Protein AF-A0A562C8E5-F1 (afdb_monomer)

Secondary structure (DSSP, 8-state):
----HHHHHHHHHHHHSGGGEEEEETTEEE------TTS------EEEHHHHHHHHTTTSEEES-SSS--EEEE-HHHHHHHHHHHHHHHHTT-

Solvent-accessible surface area (backbone atoms only — not comparable to full-atom values): 5384 Å² total; per-residue (Å²): 132,92,75,48,75,70,53,50,52,40,38,39,43,23,57,75,24,77,87,25,31,18,48,47,58,90,77,23,30,32,47,77,74,78,88,47,97,83,61,68,89,71,82,69,57,65,38,41,61,71,54,53,54,54,38,33,76,66,57,26,31,45,62,79,36,95,87,70,54,53,38,41,28,52,32,74,61,23,46,51,52,23,51,51,53,53,51,51,61,54,59,80,72,110

Foldseek 3Di:
DDQDPLNLVVLLLLLPAVQSKFFDDPQWTWRDPPPDVPDPDDPTSTHGPVNLVVCVVVQQWDFPDPPDGGMIHGDPVSNVSNVVSVVVVVVVVD

Sequence (94 aa):
MDVTPLERSALIAAYQAPGHSLPRIGNAFVAAPKRNPHSGPTIVHSVTKRMALRLQRADLVQLDDPHCPSRMTLTEEGCAVARELLAAANEDRR

Nearest PDB structures (foldseek):
  1tbx-assembly1_B  TM=7.171E-01  e=1.825E-01  Sulfolobus spindle-shaped virus 1
  4jba-assembly1_B  TM=8.474E-01  e=6.485E-01  Escherichia coli K-12
  6zj3-assembly1_SN  TM=5.002E-01  e=2.207E-01  Euglena gracilis
  3m8f-assembly1_A  TM=7.012E-01  e=1.011E+00  Bacillus thuringiensis serovar israelensis
  2qww-assembly1_B  TM=6.985E-01  e=1.077E+00  Listeria monocytogenes serotype 4b str. F2365

Radius of gyration: 13.09 Å; Cα contacts (8 Å, |Δi|>4): 126; chains: 1; bounding box: 22×34×29 Å

pLDDT: mean 80.22, std 14.37, range [43.38, 95.44]

Mean predicted aligned error: 6.68 Å

Structure (mmCIF, N/CA/C/O backbone):
data_AF-A0A562C8E5-F1
#
_entry.id   AF-A0A562C8E5-F1
#
loop_
_atom_site.group_PDB
_atom_site.id
_atom_site.type_symbol
_atom_site.label_atom_id
_atom_site.label_alt_id
_atom_site.label_comp_id
_atom_site.label_asym_id
_atom_site.label_entity_id
_atom_site.label_seq_id
_atom_site.pdbx_PDB_ins_code
_atom_site.Cartn_x
_atom_site.Cartn_y
_atom_site.Cartn_z
_atom_site.occupancy
_atom_site.B_iso_or_equiv
_atom_site.auth_seq_id
_atom_site.auth_comp_id
_atom_site.auth_asym_id
_atom_site.auth_atom_id
_atom_site.pdbx_PDB_model_num
ATOM 1 N N . MET A 1 1 ? 4.573 -4.471 15.654 1.00 55.91 1 MET A N 1
ATOM 2 C CA . MET A 1 1 ? 5.494 -4.142 14.546 1.00 55.91 1 MET A CA 1
ATOM 3 C C . MET A 1 1 ? 5.663 -2.633 14.513 1.00 55.91 1 MET A C 1
ATOM 5 O O . MET A 1 1 ? 4.654 -1.943 14.455 1.00 55.91 1 MET A O 1
ATOM 9 N N . ASP A 1 2 ? 6.891 -2.117 14.544 1.00 73.44 2 ASP A N 1
ATOM 10 C CA . ASP A 1 2 ? 7.118 -0.669 14.452 1.00 73.44 2 ASP A CA 1
ATOM 11 C C . ASP A 1 2 ? 7.100 -0.223 12.986 1.00 73.44 2 ASP A C 1
ATOM 13 O O . ASP A 1 2 ? 8.102 -0.283 12.266 1.00 73.44 2 ASP A O 1
ATOM 17 N N . VAL A 1 3 ? 5.916 0.186 12.525 1.00 74.50 3 VAL A N 1
ATOM 18 C CA . VAL A 1 3 ? 5.721 0.748 11.185 1.00 74.50 3 VAL A CA 1
ATOM 19 C C . VAL A 1 3 ? 6.305 2.158 11.160 1.00 74.50 3 VAL A C 1
ATOM 21 O O . VAL A 1 3 ? 5.876 3.035 11.920 1.00 74.50 3 VAL A O 1
ATOM 24 N N . THR A 1 4 ? 7.282 2.384 10.282 1.00 84.06 4 THR A N 1
ATOM 25 C CA . THR A 1 4 ? 7.962 3.684 10.161 1.00 84.06 4 THR A CA 1
ATOM 26 C C . THR A 1 4 ? 7.017 4.749 9.596 1.00 84.06 4 THR A C 1
ATOM 28 O O . THR A 1 4 ? 6.077 4.405 8.877 1.00 84.06 4 THR A O 1
ATOM 31 N N . PRO A 1 5 ? 7.256 6.053 9.830 1.00 83.88 5 PRO A N 1
ATOM 32 C CA . PRO A 1 5 ? 6.399 7.112 9.287 1.00 83.88 5 PRO A CA 1
ATOM 33 C C . PRO A 1 5 ? 6.196 7.025 7.765 1.00 83.88 5 PRO A C 1
ATOM 35 O O . PRO A 1 5 ? 5.095 7.248 7.262 1.00 83.88 5 PRO A O 1
ATOM 38 N N . LEU A 1 6 ? 7.242 6.637 7.029 1.00 81.88 6 LEU A N 1
ATOM 39 C CA . LEU A 1 6 ? 7.194 6.515 5.574 1.00 81.88 6 LEU A CA 1
ATOM 40 C C . LEU A 1 6 ? 6.325 5.329 5.127 1.00 81.88 6 LEU A C 1
ATOM 42 O O . LEU A 1 6 ? 5.534 5.461 4.196 1.00 81.88 6 LEU A O 1
ATOM 46 N N . GLU A 1 7 ? 6.371 4.207 5.839 1.00 84.56 7 GLU A N 1
ATOM 47 C CA . GLU A 1 7 ? 5.467 3.079 5.587 1.00 84.56 7 GLU A CA 1
ATOM 48 C C . GLU A 1 7 ? 4.028 3.366 5.971 1.00 84.56 7 GLU A C 1
ATOM 50 O O . GLU A 1 7 ? 3.130 2.963 5.241 1.00 84.56 7 GLU A O 1
ATOM 55 N N . ARG A 1 8 ? 3.795 4.094 7.069 1.00 86.69 8 ARG A N 1
ATOM 56 C CA . ARG A 1 8 ? 2.442 4.538 7.425 1.00 86.69 8 ARG A CA 1
ATOM 57 C C . ARG A 1 8 ? 1.846 5.346 6.275 1.00 86.69 8 ARG A C 1
ATOM 59 O O . ARG A 1 8 ? 0.736 5.058 5.837 1.00 86.69 8 ARG A O 1
ATOM 66 N N . SER A 1 9 ? 2.617 6.286 5.718 1.00 82.56 9 SER A N 1
ATOM 67 C CA . SER A 1 9 ? 2.179 7.059 4.549 1.00 82.56 9 SER A CA 1
ATOM 68 C C . SER A 1 9 ? 1.932 6.184 3.316 1.00 82.56 9 SER A C 1
ATOM 70 O O . SER A 1 9 ? 0.966 6.405 2.593 1.00 82.56 9 SER A O 1
ATOM 72 N N . ALA A 1 10 ? 2.751 5.150 3.105 1.00 83.88 10 ALA A N 1
ATOM 73 C CA . ALA A 1 10 ? 2.605 4.220 1.992 1.00 83.88 10 ALA A CA 1
ATOM 74 C C . ALA A 1 10 ? 1.346 3.350 2.106 1.00 83.88 10 ALA A C 1
ATOM 76 O O . ALA A 1 10 ? 0.636 3.180 1.118 1.00 83.88 10 ALA A O 1
ATOM 77 N N . LEU A 1 11 ? 1.058 2.828 3.301 1.00 88.06 11 LEU A N 1
ATOM 78 C CA . LEU A 1 11 ? -0.143 2.042 3.584 1.00 88.06 11 LEU A CA 1
ATOM 79 C C . LEU A 1 11 ? -1.402 2.890 3.401 1.00 88.06 11 LEU A C 1
ATOM 81 O O . LEU A 1 11 ? -2.336 2.461 2.732 1.00 88.06 11 LEU A O 1
ATOM 85 N N . ILE A 1 12 ? -1.400 4.126 3.909 1.00 87.75 12 ILE A N 1
ATOM 86 C CA . ILE A 1 12 ? -2.508 5.069 3.712 1.00 87.75 12 ILE A CA 1
ATOM 87 C C . ILE A 1 12 ? -2.691 5.390 2.222 1.00 87.75 12 ILE A C 1
ATOM 89 O O . ILE A 1 12 ? -3.814 5.360 1.720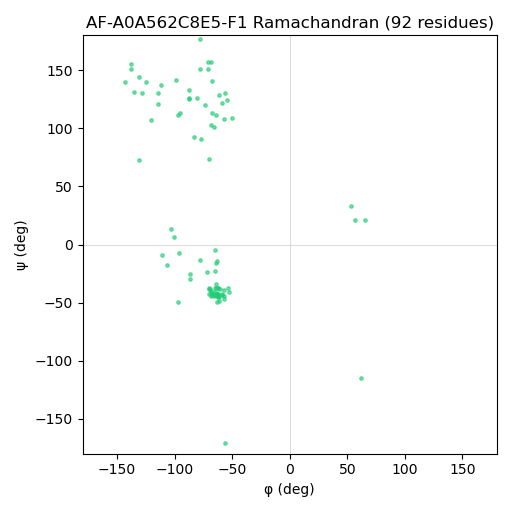 1.00 87.75 12 ILE A O 1
ATOM 93 N N . ALA A 1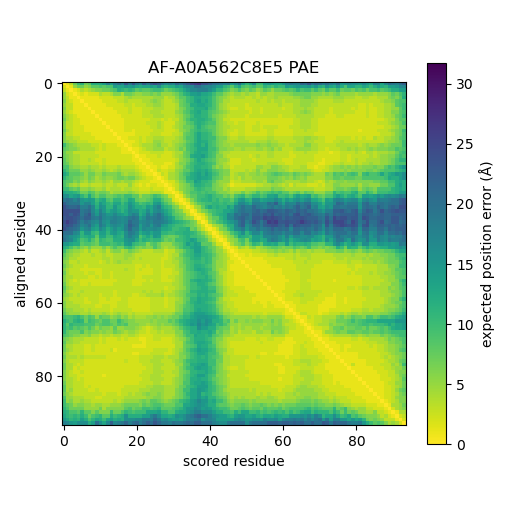 13 ? -1.603 5.655 1.494 1.00 84.75 13 ALA A N 1
ATOM 94 C CA . ALA A 1 13 ? -1.662 5.946 0.064 1.00 84.75 13 ALA A CA 1
ATOM 95 C C . ALA A 1 13 ? -2.196 4.753 -0.745 1.00 84.75 13 ALA A C 1
ATOM 97 O O . ALA A 1 13 ? -3.031 4.939 -1.629 1.00 84.75 13 ALA A O 1
ATOM 98 N N . ALA A 1 14 ? -1.758 3.531 -0.425 1.00 87.81 14 ALA A N 1
ATOM 99 C CA . ALA A 1 14 ? -2.280 2.310 -1.030 1.00 87.81 14 ALA A CA 1
ATOM 100 C C . ALA A 1 14 ? -3.765 2.115 -0.702 1.00 87.81 14 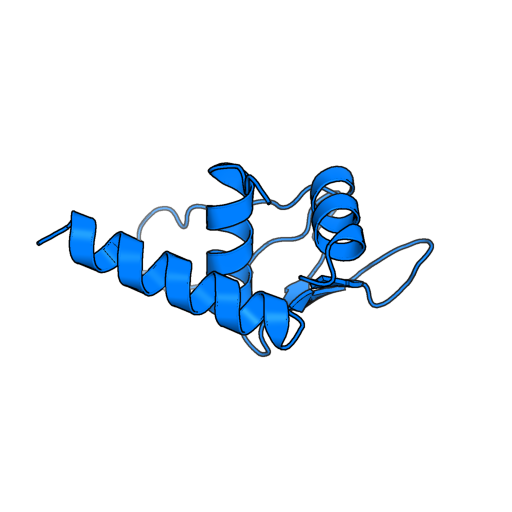ALA A C 1
ATOM 102 O O . ALA A 1 14 ? -4.545 1.817 -1.597 1.00 87.81 14 ALA A O 1
ATOM 103 N N . TYR A 1 15 ? -4.181 2.371 0.541 1.00 89.62 15 TYR A N 1
ATOM 104 C CA . TYR A 1 15 ? -5.573 2.245 0.973 1.00 89.62 15 TYR A CA 1
ATOM 105 C C . TYR A 1 15 ? -6.500 3.230 0.257 1.00 89.62 15 TYR A C 1
ATOM 107 O O . TYR A 1 15 ? -7.616 2.874 -0.112 1.00 89.62 15 TYR A O 1
ATOM 115 N N . GLN A 1 16 ? -6.031 4.449 -0.005 1.00 86.00 16 GLN A N 1
ATOM 116 C CA . GLN A 1 16 ? -6.785 5.465 -0.744 1.00 86.00 16 GLN A CA 1
ATOM 117 C C . GLN A 1 16 ? -6.787 5.246 -2.268 1.00 86.00 16 GLN A C 1
ATOM 119 O O . GLN A 1 16 ? -7.572 5.885 -2.979 1.00 86.00 16 GLN A O 1
ATOM 124 N N . ALA A 1 17 ? -5.921 4.374 -2.789 1.00 84.56 17 ALA A N 1
ATOM 125 C CA . ALA A 1 17 ? -5.845 4.074 -4.211 1.00 84.56 17 ALA A CA 1
ATOM 126 C C . ALA A 1 17 ? -6.976 3.124 -4.660 1.00 84.56 17 ALA A C 1
ATOM 128 O O . ALA A 1 17 ? -7.445 2.290 -3.880 1.00 84.56 17 ALA A O 1
ATOM 129 N N . PRO A 1 18 ? -7.418 3.203 -5.931 1.00 82.06 18 PRO A N 1
ATOM 130 C CA . PRO A 1 18 ? -8.403 2.271 -6.472 1.00 82.06 18 PRO A CA 1
ATOM 131 C C . PRO A 1 18 ? -7.953 0.811 -6.332 1.00 82.06 18 PRO A C 1
ATOM 133 O O . PRO A 1 18 ? -6.831 0.451 -6.697 1.00 82.06 18 PRO A O 1
ATOM 136 N N . GLY A 1 19 ? -8.838 -0.032 -5.796 1.00 86.44 19 GLY A N 1
ATOM 137 C CA . GLY A 1 19 ? -8.546 -1.448 -5.555 1.00 86.44 19 GLY A CA 1
ATOM 138 C C . GLY A 1 19 ? -7.453 -1.689 -4.511 1.00 86.44 19 GLY A C 1
ATOM 139 O O . GLY A 1 19 ? -6.824 -2.740 -4.544 1.00 86.44 19 GLY A O 1
ATOM 140 N N . HIS A 1 20 ? -7.185 -0.708 -3.642 1.00 90.62 20 HIS A N 1
ATOM 141 C CA . HIS A 1 20 ? -6.163 -0.774 -2.597 1.00 90.62 20 HIS A CA 1
ATOM 142 C C . HIS A 1 20 ? -4.768 -1.149 -3.123 1.00 90.62 20 HIS A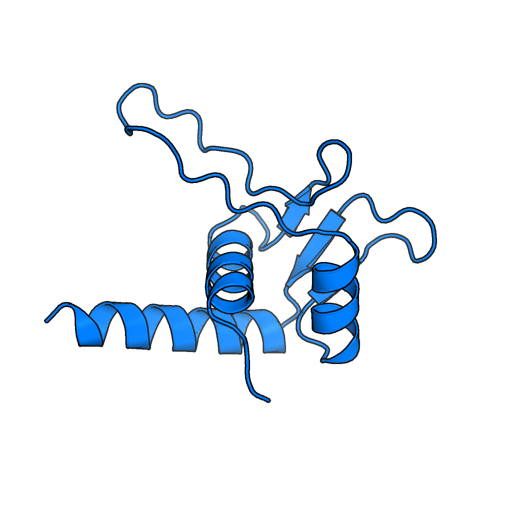 C 1
ATOM 144 O O . HIS A 1 20 ? -3.996 -1.851 -2.467 1.00 90.62 20 HIS A O 1
ATOM 150 N N . SER A 1 21 ? -4.462 -0.709 -4.349 1.00 88.75 21 SER A N 1
ATOM 151 C CA . SER A 1 21 ? -3.285 -1.144 -5.096 1.00 88.75 21 SER A CA 1
ATOM 152 C C . SER A 1 21 ? -2.485 0.022 -5.668 1.00 88.75 21 SER A C 1
ATOM 154 O O . SER A 1 21 ? -3.036 1.035 -6.101 1.00 88.75 21 SER A O 1
ATOM 156 N N . LEU A 1 22 ? -1.163 -0.137 -5.684 1.00 89.00 22 LEU A N 1
ATOM 157 C CA . LEU A 1 22 ? -0.205 0.800 -6.249 1.00 89.00 22 LEU A CA 1
ATOM 158 C C . LEU A 1 22 ? 0.495 0.165 -7.459 1.00 89.00 22 LEU A C 1
ATOM 160 O O . LEU A 1 22 ? 1.162 -0.866 -7.307 1.00 89.00 22 LEU A O 1
ATOM 164 N N . PRO A 1 23 ? 0.392 0.762 -8.660 1.00 88.88 23 PRO A N 1
ATOM 165 C CA . PRO A 1 23 ? 1.192 0.343 -9.799 1.00 88.88 23 PRO A CA 1
ATOM 166 C C . PRO A 1 23 ? 2.659 0.734 -9.607 1.00 88.88 23 PRO A C 1
ATOM 168 O O . PRO A 1 23 ? 2.989 1.745 -8.978 1.00 88.88 23 PRO A O 1
ATOM 171 N N . ARG A 1 24 ? 3.554 -0.050 -10.201 1.00 86.31 24 ARG A N 1
ATOM 172 C CA . ARG A 1 24 ? 4.969 0.282 -10.298 1.00 86.31 24 ARG A CA 1
ATOM 173 C C . ARG A 1 24 ? 5.204 1.260 -11.443 1.00 86.31 24 ARG A C 1
ATOM 175 O O . ARG A 1 24 ? 4.866 0.985 -12.590 1.00 86.31 24 ARG A O 1
ATOM 182 N N . ILE A 1 25 ? 5.842 2.380 -11.129 1.00 84.06 25 ILE A N 1
ATOM 183 C CA . ILE A 1 25 ? 6.297 3.379 -12.093 1.00 84.06 25 ILE A CA 1
ATOM 184 C C . ILE A 1 25 ? 7.816 3.492 -11.932 1.00 84.06 25 ILE A C 1
ATOM 186 O O . ILE A 1 25 ? 8.326 3.984 -10.924 1.00 84.06 25 ILE A O 1
ATOM 190 N N . GLY A 1 26 ? 8.556 2.958 -12.906 1.00 82.12 26 GLY A N 1
ATOM 191 C CA . GLY A 1 26 ? 10.012 2.827 -12.823 1.00 82.12 26 GLY A CA 1
ATOM 192 C C . GLY A 1 26 ? 10.451 1.923 -11.662 1.00 82.12 26 GLY A C 1
ATOM 193 O O . GLY A 1 26 ? 10.173 0.722 -11.642 1.00 82.12 26 GLY A O 1
ATOM 194 N N . ASN A 1 27 ? 11.150 2.500 -10.680 1.00 80.50 27 ASN A N 1
ATOM 195 C CA . ASN A 1 27 ? 11.745 1.766 -9.553 1.00 80.50 27 ASN A CA 1
ATOM 196 C C . ASN A 1 27 ? 10.938 1.833 -8.244 1.00 80.50 27 ASN A C 1
ATOM 198 O O . ASN A 1 27 ? 11.409 1.337 -7.216 1.00 80.50 27 ASN A O 1
ATOM 202 N N . ALA A 1 28 ? 9.736 2.413 -8.266 1.00 83.19 28 ALA A N 1
ATOM 203 C CA . ALA A 1 28 ? 8.881 2.539 -7.090 1.00 83.19 28 ALA A CA 1
ATOM 204 C C . ALA A 1 28 ? 7.408 2.249 -7.407 1.00 83.19 28 ALA A C 1
ATOM 206 O O . ALA A 1 28 ? 6.968 2.419 -8.542 1.00 83.19 28 ALA A O 1
ATOM 207 N N . PHE A 1 29 ? 6.642 1.836 -6.398 1.00 84.94 29 PHE A N 1
ATOM 208 C CA . PHE A 1 29 ? 5.183 1.796 -6.464 1.00 84.94 29 PHE A CA 1
ATOM 209 C C . PHE A 1 29 ? 4.630 3.143 -6.047 1.00 84.94 29 PHE A C 1
ATOM 211 O O . PHE A 1 29 ? 5.076 3.733 -5.064 1.00 84.94 29 PHE A O 1
ATOM 218 N N . VAL A 1 30 ? 3.691 3.652 -6.826 1.00 83.38 30 VAL A N 1
ATOM 219 C CA . VAL A 1 30 ? 3.257 5.034 -6.714 1.00 83.38 30 VAL A CA 1
ATOM 220 C C . VAL A 1 30 ? 1.742 5.082 -6.764 1.00 83.38 30 VAL A C 1
ATOM 222 O O . VAL A 1 30 ? 1.132 4.520 -7.671 1.00 83.38 30 VAL A O 1
ATOM 225 N N . ALA A 1 31 ? 1.132 5.794 -5.814 1.00 73.50 31 ALA A N 1
ATOM 226 C CA . ALA A 1 31 ? -0.266 6.181 -5.941 1.00 73.50 31 ALA A CA 1
ATOM 227 C C . ALA A 1 31 ? -0.379 7.112 -7.144 1.00 73.50 31 ALA A C 1
ATOM 229 O O . ALA A 1 31 ? 0.174 8.214 -7.135 1.00 73.50 31 ALA A O 1
ATOM 230 N N . ALA A 1 32 ? -1.037 6.640 -8.205 1.00 63.41 32 ALA A N 1
ATOM 231 C CA . ALA A 1 32 ? -1.278 7.467 -9.374 1.00 63.41 32 ALA A CA 1
ATOM 232 C C . ALA A 1 32 ? -1.980 8.749 -8.899 1.00 63.41 32 ALA A C 1
ATOM 234 O O . ALA A 1 32 ? -3.011 8.649 -8.223 1.00 63.41 32 ALA A O 1
ATOM 235 N N . PRO A 1 33 ? -1.437 9.945 -9.192 1.00 56.44 33 PRO A N 1
ATOM 2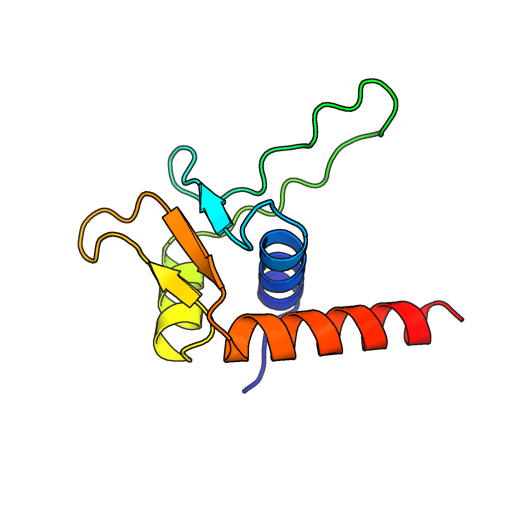36 C CA . PRO A 1 33 ? -2.091 11.171 -8.785 1.00 56.44 33 PRO A CA 1
ATOM 237 C C . PRO A 1 33 ? -3.480 11.177 -9.421 1.00 56.44 33 PRO A C 1
ATOM 239 O O . PRO A 1 33 ? -3.605 11.091 -10.646 1.00 56.44 33 PRO A O 1
ATOM 242 N N . LYS A 1 34 ? -4.540 11.263 -8.602 1.00 53.38 34 LYS A N 1
ATOM 243 C CA . LYS A 1 34 ? -5.853 11.655 -9.118 1.00 53.38 34 LYS A CA 1
ATOM 244 C C . LYS A 1 34 ? -5.625 13.012 -9.758 1.00 53.38 34 LYS A C 1
ATOM 246 O O . LYS A 1 34 ? -5.340 13.983 -9.065 1.00 53.38 34 LYS A O 1
ATOM 251 N N . ARG A 1 35 ? -5.653 13.045 -11.087 1.00 47.25 35 ARG A N 1
ATOM 252 C CA . ARG A 1 35 ? -5.364 14.220 -11.902 1.00 47.25 35 ARG A CA 1
ATOM 253 C C . ARG A 1 35 ? -6.515 15.211 -11.722 1.00 47.25 35 ARG A C 1
ATOM 255 O O . ARG A 1 35 ? -7.373 15.324 -12.585 1.00 47.25 35 ARG A O 1
ATOM 262 N N . ASN A 1 36 ? -6.585 15.862 -10.565 1.00 48.81 36 ASN A N 1
ATOM 263 C CA . ASN A 1 36 ? -7.521 16.941 -10.321 1.00 48.81 36 ASN A CA 1
ATOM 264 C C . ASN A 1 36 ? -6.760 18.243 -10.598 1.00 48.81 36 ASN A C 1
ATOM 266 O O . ASN A 1 36 ? -5.813 18.550 -9.874 1.00 48.81 36 ASN A O 1
ATOM 270 N N . PRO A 1 37 ? -7.122 19.014 -11.636 1.00 51.25 37 PRO A N 1
ATOM 271 C CA . PRO A 1 37 ? -6.396 20.230 -12.008 1.00 51.25 37 PRO A CA 1
ATOM 272 C C . PRO A 1 37 ? -6.451 21.344 -10.941 1.00 51.25 37 PRO A C 1
ATOM 274 O O . PRO A 1 37 ? -5.805 22.369 -11.114 1.00 51.25 37 PRO A O 1
ATOM 277 N N . HIS A 1 38 ? -7.205 21.150 -9.850 1.00 52.50 38 HIS A N 1
ATOM 278 C CA . HIS A 1 38 ? -7.372 22.092 -8.735 1.00 52.50 38 HIS A CA 1
ATOM 279 C C . HIS A 1 38 ? -6.729 21.650 -7.409 1.00 52.50 38 HIS A C 1
ATOM 281 O O . HIS A 1 38 ? -6.691 22.433 -6.463 1.00 52.50 38 HIS A O 1
ATOM 287 N N . SER A 1 39 ? -6.241 20.414 -7.295 1.00 47.03 39 SER A N 1
ATOM 288 C CA . SER A 1 39 ? -5.504 19.987 -6.101 1.00 47.03 39 SER A CA 1
ATOM 289 C C . SER A 1 39 ? -4.034 20.344 -6.287 1.00 47.03 39 SER A C 1
ATOM 291 O O . SER A 1 39 ? -3.455 19.977 -7.307 1.00 47.03 39 SER A O 1
ATOM 293 N N . GLY A 1 40 ? -3.449 21.068 -5.327 1.00 45.09 40 GLY A N 1
ATOM 294 C CA . GLY A 1 40 ? -2.027 21.430 -5.298 1.00 45.09 40 GLY A CA 1
ATOM 295 C C . GLY A 1 40 ? -1.073 20.221 -5.368 1.00 45.09 40 GLY A C 1
ATOM 296 O O . GLY A 1 40 ? -1.516 19.100 -5.628 1.00 45.09 40 GLY A O 1
ATOM 297 N N . PRO A 1 41 ? 0.245 20.410 -5.156 1.00 43.38 41 PRO A N 1
ATOM 298 C CA . PRO A 1 41 ? 1.247 19.364 -5.369 1.00 43.38 41 PRO A CA 1
ATOM 299 C C . PRO A 1 41 ? 0.840 18.066 -4.664 1.00 43.38 41 PRO A C 1
ATOM 301 O O . PRO A 1 41 ? 0.818 17.980 -3.438 1.00 43.38 41 PRO A O 1
ATOM 304 N N . THR A 1 42 ? 0.463 17.060 -5.458 1.00 49.00 42 THR A N 1
ATOM 305 C CA . THR A 1 42 ? 0.122 15.739 -4.938 1.00 49.00 42 THR A CA 1
ATOM 306 C C . THR A 1 42 ? 1.413 15.152 -4.401 1.00 49.00 42 THR A C 1
ATOM 308 O O . THR A 1 42 ? 2.343 14.919 -5.173 1.00 49.00 42 THR A O 1
ATOM 311 N N . ILE A 1 43 ? 1.504 14.960 -3.085 1.00 52.88 43 ILE A N 1
ATOM 312 C CA . ILE A 1 43 ? 2.652 14.289 -2.481 1.00 52.88 43 ILE A CA 1
ATOM 313 C C . ILE A 1 43 ? 2.623 12.847 -2.981 1.00 52.88 43 ILE A C 1
ATOM 315 O O . ILE A 1 43 ? 1.821 12.019 -2.551 1.00 52.88 43 ILE A O 1
ATOM 319 N N . VAL A 1 44 ? 3.472 12.572 -3.965 1.00 54.56 44 VAL A N 1
ATOM 320 C CA . VAL A 1 44 ? 3.626 11.250 -4.551 1.00 54.56 44 VAL A CA 1
ATOM 321 C C . VAL A 1 44 ? 4.454 10.421 -3.575 1.00 54.56 44 VAL A C 1
ATOM 323 O O . VAL A 1 44 ? 5.684 10.433 -3.609 1.00 54.56 44 VAL A O 1
ATOM 326 N N . HIS A 1 45 ? 3.781 9.724 -2.663 1.00 66.75 45 HIS A N 1
ATOM 327 C CA . HIS A 1 45 ? 4.443 8.779 -1.771 1.00 66.75 45 HIS A CA 1
ATOM 328 C C . HIS A 1 45 ? 4.939 7.593 -2.604 1.00 66.75 45 HIS A C 1
ATOM 330 O O . HIS A 1 45 ? 4.159 6.752 -3.053 1.00 66.75 45 HIS A O 1
ATOM 336 N N . SER A 1 46 ? 6.246 7.575 -2.870 1.00 71.19 46 SER A N 1
ATOM 337 C CA . SER A 1 46 ? 6.894 6.501 -3.616 1.00 71.19 46 SER A CA 1
ATOM 338 C C . SER A 1 46 ? 7.310 5.379 -2.668 1.00 71.19 46 SER A C 1
ATOM 340 O O . SER A 1 46 ? 8.012 5.582 -1.677 1.00 71.19 46 SER A O 1
ATOM 342 N N . VAL A 1 47 ? 6.861 4.167 -2.972 1.00 83.44 47 VAL A N 1
ATOM 343 C CA . VAL A 1 47 ? 7.193 2.955 -2.231 1.00 83.44 47 VAL A CA 1
ATOM 344 C C . VAL A 1 47 ? 8.328 2.246 -2.949 1.00 83.44 47 VAL A C 1
ATOM 346 O O . VAL A 1 47 ? 8.156 1.720 -4.045 1.00 83.44 47 VAL A O 1
ATOM 349 N N . THR A 1 48 ? 9.513 2.215 -2.347 1.00 86.06 48 THR A N 1
ATOM 350 C CA . THR A 1 48 ? 10.651 1.493 -2.937 1.00 86.06 48 THR A CA 1
ATOM 351 C C . THR A 1 48 ? 10.448 -0.023 -2.868 1.00 86.06 48 THR A C 1
ATOM 353 O O . THR A 1 48 ? 9.760 -0.530 -1.980 1.00 86.06 48 THR A O 1
ATOM 356 N N . LYS A 1 49 ? 11.124 -0.779 -3.747 1.00 85.38 49 LYS A N 1
ATOM 357 C CA . LYS A 1 49 ? 11.100 -2.257 -3.724 1.00 85.38 49 LYS A CA 1
ATOM 358 C C . LYS A 1 49 ? 11.450 -2.835 -2.347 1.00 85.38 49 LYS A C 1
ATOM 360 O O . LYS A 1 49 ? 10.815 -3.783 -1.902 1.00 85.38 49 LYS A O 1
ATOM 365 N N . ARG A 1 50 ? 12.441 -2.260 -1.651 1.00 87.50 50 ARG A N 1
ATOM 366 C CA . ARG A 1 50 ? 12.857 -2.727 -0.316 1.00 87.50 50 ARG A CA 1
ATOM 367 C C . ARG A 1 50 ? 11.729 -2.588 0.705 1.00 87.50 50 ARG A C 1
ATOM 369 O O . ARG A 1 50 ? 11.525 -3.499 1.499 1.00 87.50 50 ARG A O 1
ATOM 376 N N . MET A 1 51 ? 11.011 -1.469 0.672 1.00 88.69 51 MET A N 1
ATOM 377 C CA . MET A 1 51 ? 9.885 -1.240 1.570 1.00 88.69 51 MET A CA 1
ATOM 378 C C . MET A 1 51 ? 8.717 -2.172 1.248 1.00 88.69 51 MET A C 1
ATOM 380 O O . MET A 1 51 ? 8.189 -2.804 2.154 1.00 88.69 51 MET A O 1
ATOM 384 N N . ALA A 1 52 ? 8.385 -2.336 -0.034 1.00 88.19 52 ALA A N 1
ATOM 385 C CA . ALA A 1 52 ? 7.342 -3.262 -0.467 1.00 88.19 52 ALA A CA 1
ATOM 386 C C . ALA A 1 52 ? 7.619 -4.704 -0.003 1.00 88.19 52 ALA A C 1
ATOM 388 O O . ALA A 1 52 ? 6.739 -5.348 0.552 1.00 88.19 52 ALA A O 1
ATOM 389 N N . LEU A 1 53 ? 8.863 -5.182 -0.127 1.00 89.62 53 LEU A N 1
ATOM 390 C CA . LEU A 1 53 ? 9.262 -6.502 0.381 1.00 89.62 53 LEU A CA 1
ATOM 391 C C . LEU A 1 53 ? 9.170 -6.608 1.908 1.00 89.62 53 LEU A C 1
ATOM 393 O O . LEU A 1 53 ? 8.877 -7.676 2.436 1.00 89.62 53 LEU A O 1
ATOM 397 N N . ARG A 1 54 ? 9.440 -5.520 2.636 1.00 90.12 54 ARG A N 1
ATOM 398 C CA . ARG A 1 54 ? 9.334 -5.502 4.098 1.00 90.12 54 ARG A CA 1
ATOM 399 C C . ARG A 1 54 ? 7.882 -5.570 4.558 1.00 90.12 54 ARG A C 1
ATOM 401 O O . ARG A 1 54 ? 7.587 -6.333 5.467 1.00 90.12 54 ARG A O 1
ATOM 408 N N . LEU A 1 55 ? 7.003 -4.818 3.898 1.00 90.38 55 LEU A N 1
ATOM 409 C CA . LEU A 1 55 ? 5.560 -4.870 4.120 1.00 90.38 55 LEU A CA 1
ATOM 410 C C . LEU A 1 55 ? 4.987 -6.239 3.728 1.00 90.38 55 LEU A C 1
ATOM 412 O O . LEU A 1 55 ? 4.124 -6.755 4.427 1.00 90.38 55 LEU A O 1
ATOM 416 N N . GLN A 1 56 ? 5.500 -6.850 2.655 1.00 92.12 56 GLN A N 1
ATOM 417 C CA . GLN A 1 56 ? 5.077 -8.181 2.216 1.00 92.12 56 GLN A CA 1
ATOM 418 C C . GLN A 1 56 ? 5.461 -9.260 3.228 1.00 92.12 56 GLN A C 1
ATOM 420 O O . GLN A 1 56 ? 4.662 -10.133 3.521 1.00 92.12 56 GLN A O 1
ATOM 425 N N . ARG A 1 57 ? 6.666 -9.187 3.806 1.00 91.50 57 ARG A N 1
ATOM 426 C CA . ARG A 1 57 ? 7.102 -10.103 4.879 1.00 91.50 57 ARG A CA 1
ATOM 427 C C . ARG A 1 57 ? 6.281 -9.989 6.162 1.00 91.50 57 ARG A C 1
ATOM 429 O O . ARG A 1 57 ? 6.421 -10.842 7.028 1.00 91.50 57 ARG A O 1
ATOM 436 N N . ALA A 1 58 ? 5.524 -8.911 6.305 1.00 90.69 58 ALA A N 1
ATOM 437 C CA . ALA A 1 58 ? 4.626 -8.681 7.423 1.00 90.69 58 ALA A CA 1
ATOM 438 C C . ALA A 1 58 ? 3.160 -8.924 7.047 1.00 90.69 58 ALA A C 1
ATOM 440 O O . ALA A 1 58 ? 2.284 -8.463 7.762 1.00 90.69 58 ALA A O 1
ATOM 441 N N . ASP A 1 59 ? 2.910 -9.557 5.898 1.00 92.88 59 ASP A N 1
ATOM 442 C CA . ASP A 1 59 ? 1.580 -9.878 5.380 1.00 92.88 59 ASP A CA 1
ATOM 443 C C . ASP A 1 59 ? 0.642 -8.670 5.216 1.00 92.88 59 ASP A C 1
ATOM 445 O O . ASP A 1 59 ? -0.567 -8.825 5.074 1.00 92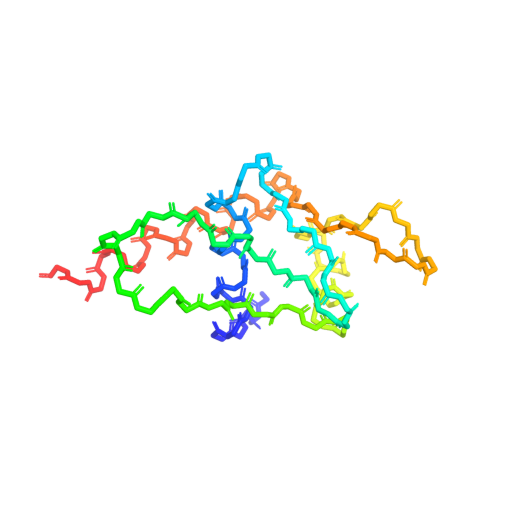.88 59 ASP A O 1
ATOM 449 N N . LEU A 1 60 ? 1.189 -7.449 5.132 1.00 92.69 60 LEU A N 1
ATOM 450 C CA . LEU A 1 60 ? 0.416 -6.213 4.934 1.00 92.69 60 LEU A CA 1
ATOM 451 C C . LEU A 1 60 ? 0.159 -5.906 3.455 1.00 92.69 60 LEU A C 1
ATOM 453 O O . LEU A 1 60 ? -0.779 -5.190 3.105 1.00 92.69 60 LEU A O 1
ATOM 457 N N . VAL A 1 61 ? 1.018 -6.401 2.566 1.00 93.06 61 VAL A N 1
ATOM 458 C CA . VAL A 1 61 ? 0.870 -6.223 1.119 1.00 93.0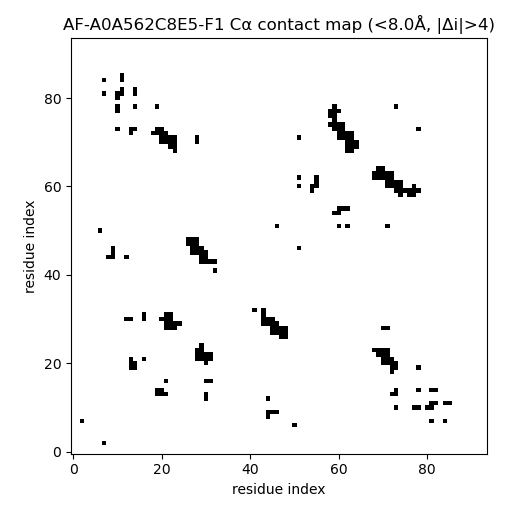6 61 VAL A CA 1
ATOM 459 C C . VAL A 1 61 ? 1.184 -7.512 0.385 1.00 93.06 61 VAL A C 1
ATOM 461 O O . VAL A 1 61 ? 2.041 -8.292 0.790 1.00 93.06 61 VAL A O 1
ATOM 464 N N . GLN A 1 62 ? 0.550 -7.681 -0.762 1.00 94.12 62 GLN A N 1
ATOM 465 C CA . GLN A 1 62 ? 0.856 -8.715 -1.726 1.00 94.12 62 GLN A CA 1
ATOM 466 C C . GLN A 1 62 ? 1.435 -8.084 -2.991 1.00 94.12 62 GLN A C 1
ATOM 468 O O . GLN A 1 62 ? 0.959 -7.054 -3.476 1.00 94.12 62 GLN A O 1
ATOM 473 N N . LEU A 1 63 ? 2.478 -8.714 -3.522 1.00 92.50 63 LEU A N 1
ATOM 474 C CA . LEU A 1 63 ? 3.042 -8.390 -4.825 1.00 92.50 63 LEU A CA 1
ATOM 475 C C . LEU A 1 63 ? 2.511 -9.380 -5.860 1.00 92.50 63 LEU A C 1
ATOM 477 O O . LEU A 1 63 ? 2.358 -10.562 -5.558 1.00 92.50 63 LEU A O 1
ATOM 481 N N . ASP A 1 64 ? 2.223 -8.886 -7.059 1.00 90.38 64 ASP A N 1
ATOM 482 C CA . ASP A 1 64 ? 1.696 -9.680 -8.172 1.00 90.38 64 ASP A CA 1
ATOM 483 C C . ASP A 1 64 ? 2.709 -10.688 -8.730 1.00 90.38 64 ASP A C 1
ATOM 485 O O . ASP A 1 64 ? 2.344 -11.819 -9.038 1.00 90.38 64 ASP A O 1
ATOM 489 N N . ASP A 1 65 ? 3.975 -10.284 -8.829 1.00 85.56 65 ASP A N 1
ATOM 490 C CA . ASP A 1 65 ? 5.067 -11.110 -9.340 1.00 85.56 65 ASP A CA 1
ATOM 491 C C . ASP A 1 65 ? 6.254 -11.124 -8.352 1.00 85.56 65 ASP A C 1
ATOM 493 O O . ASP A 1 65 ? 6.712 -10.063 -7.907 1.00 85.56 65 ASP A O 1
ATOM 497 N N . PRO A 1 66 ? 6.792 -12.305 -7.993 1.00 76.75 66 PRO A N 1
ATOM 498 C CA . PRO A 1 66 ? 7.883 -12.423 -7.024 1.00 76.75 66 PRO A CA 1
ATOM 499 C C . PRO A 1 66 ? 9.247 -11.937 -7.551 1.00 76.75 66 PRO A C 1
ATOM 501 O O . PRO A 1 66 ? 10.120 -11.563 -6.764 1.00 76.75 66 PRO A O 1
ATOM 504 N N . HIS A 1 67 ? 9.461 -11.918 -8.866 1.00 80.94 67 HIS A N 1
ATOM 505 C CA . HIS A 1 67 ? 10.725 -11.550 -9.505 1.00 80.94 67 HIS A CA 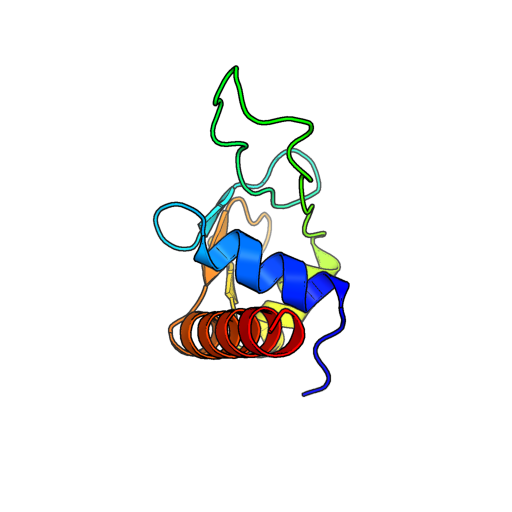1
ATOM 506 C C . HIS A 1 67 ? 10.729 -10.089 -9.968 1.00 80.94 67 HIS A C 1
ATOM 508 O O . HIS A 1 67 ? 11.651 -9.321 -9.647 1.00 80.94 67 HIS A O 1
ATOM 514 N N . CYS A 1 68 ? 9.684 -9.685 -10.687 1.00 82.75 68 CYS A N 1
ATOM 515 C CA . CYS A 1 68 ? 9.505 -8.343 -11.221 1.00 82.75 68 CYS A CA 1
ATOM 516 C C . CYS A 1 68 ? 8.109 -7.806 -10.882 1.00 82.75 68 CYS A C 1
ATOM 518 O O . CYS A 1 68 ? 7.268 -7.671 -11.769 1.00 82.75 68 CYS A O 1
ATOM 520 N N . PRO A 1 69 ? 7.867 -7.446 -9.610 1.00 87.31 69 PRO A N 1
ATOM 521 C CA . PRO A 1 69 ? 6.559 -6.974 -9.191 1.00 87.31 69 PRO A CA 1
ATOM 522 C C . PRO A 1 69 ? 6.200 -5.707 -9.960 1.00 87.31 69 PRO A C 1
ATOM 524 O O . PRO A 1 69 ? 7.004 -4.765 -10.022 1.00 87.31 69 PRO A O 1
ATOM 527 N N . SER A 1 70 ? 5.012 -5.699 -10.551 1.00 89.62 70 SER A N 1
ATOM 528 C CA . SER A 1 70 ? 4.445 -4.580 -11.304 1.00 89.62 70 SER A CA 1
ATOM 529 C C . SER A 1 70 ? 3.325 -3.890 -10.527 1.00 89.62 70 SER A C 1
ATOM 531 O O . SER A 1 70 ? 3.002 -2.728 -10.790 1.00 89.62 70 SER A O 1
ATOM 533 N N . ARG A 1 71 ? 2.781 -4.567 -9.513 1.00 90.62 71 ARG A N 1
ATOM 534 C CA . ARG A 1 71 ? 1.712 -4.067 -8.658 1.00 90.62 71 ARG A CA 1
ATOM 535 C C . ARG A 1 71 ? 1.908 -4.526 -7.219 1.00 90.62 71 ARG A C 1
ATOM 537 O O . ARG A 1 71 ? 2.268 -5.667 -6.950 1.00 90.62 71 ARG A O 1
ATOM 544 N N . MET A 1 72 ? 1.629 -3.615 -6.298 1.00 91.88 72 MET A N 1
ATOM 545 C CA . MET A 1 72 ? 1.530 -3.899 -4.872 1.00 91.88 72 MET A CA 1
ATOM 546 C C . MET A 1 72 ? 0.087 -3.675 -4.437 1.00 91.88 72 MET A C 1
ATOM 548 O O . MET A 1 72 ? -0.465 -2.620 -4.728 1.00 91.88 72 MET A O 1
ATOM 552 N N . THR A 1 73 ? -0.512 -4.627 -3.735 1.00 93.69 73 THR A N 1
ATOM 553 C CA . THR A 1 73 ? -1.907 -4.562 -3.275 1.00 93.69 73 THR A CA 1
ATOM 554 C C . THR A 1 73 ? -1.944 -4.771 -1.770 1.00 93.69 73 THR A C 1
ATOM 556 O O . THR A 1 73 ? -1.191 -5.596 -1.264 1.00 93.69 73 THR A O 1
ATOM 559 N N . LEU A 1 74 ? -2.775 -4.031 -1.040 1.00 93.69 74 LEU A N 1
ATOM 560 C CA . LEU A 1 74 ? -2.979 -4.303 0.383 1.00 93.69 74 LEU A CA 1
ATOM 561 C C . LEU A 1 74 ? -3.703 -5.637 0.571 1.00 93.69 74 LEU A C 1
ATOM 563 O O . LEU A 1 74 ? -4.631 -5.962 -0.167 1.00 93.69 74 LEU A O 1
ATOM 567 N N . THR A 1 75 ? -3.288 -6.384 1.586 1.00 95.44 75 THR A N 1
ATOM 568 C CA . THR A 1 75 ? -4.048 -7.527 2.104 1.00 95.44 75 THR A CA 1
ATOM 569 C C . THR A 1 75 ? -5.195 -7.035 2.993 1.00 95.44 75 THR A C 1
ATOM 571 O O . THR A 1 75 ? -5.317 -5.836 3.263 1.00 95.44 75 THR A O 1
ATOM 574 N N . GLU A 1 76 ? -6.032 -7.948 3.489 1.00 93.88 76 GLU A N 1
ATOM 575 C CA . GLU A 1 76 ? -7.069 -7.609 4.474 1.00 93.88 76 GLU A CA 1
ATOM 576 C C . GLU A 1 76 ? -6.465 -7.000 5.749 1.00 93.88 76 GLU A C 1
ATOM 578 O O . GLU A 1 76 ? -6.936 -5.965 6.227 1.00 93.88 76 GLU A O 1
ATOM 583 N N . GLU A 1 77 ? -5.368 -7.578 6.247 1.00 93.12 77 GLU A N 1
ATOM 584 C CA . GLU A 1 77 ? -4.636 -7.059 7.406 1.00 93.12 77 GLU A CA 1
ATOM 585 C C . GLU A 1 77 ? -4.012 -5.690 7.107 1.00 93.12 77 GLU A C 1
ATOM 587 O O . GLU A 1 77 ? -4.168 -4.745 7.882 1.00 93.12 77 GLU A O 1
ATOM 592 N N . GLY A 1 78 ? -3.400 -5.529 5.930 1.00 92.19 78 GLY A N 1
ATOM 593 C CA . GLY A 1 78 ? -2.891 -4.239 5.469 1.00 92.19 78 GLY A CA 1
ATOM 594 C C . GLY A 1 78 ? -3.966 -3.155 5.406 1.00 92.19 78 GLY A C 1
ATOM 595 O O . GLY A 1 78 ? -3.713 -2.011 5.788 1.00 92.19 78 GLY A O 1
ATOM 596 N N . CYS A 1 79 ? -5.177 -3.507 4.968 1.00 93.00 79 CYS A N 1
ATOM 597 C CA . CYS A 1 79 ? -6.322 -2.598 4.956 1.00 93.00 79 CYS A CA 1
ATOM 598 C C . CYS A 1 79 ? -6.760 -2.210 6.373 1.00 93.00 79 CYS A C 1
ATOM 600 O O . CYS A 1 79 ? -7.031 -1.034 6.622 1.00 93.00 79 CYS A O 1
ATOM 602 N N . ALA A 1 80 ? -6.809 -3.166 7.305 1.00 93.00 80 ALA A N 1
ATOM 603 C CA . ALA A 1 80 ? -7.161 -2.899 8.698 1.00 93.00 80 ALA A CA 1
ATOM 604 C C . ALA A 1 80 ? -6.163 -1.931 9.350 1.00 93.00 80 ALA A C 1
ATOM 606 O O . ALA A 1 80 ? -6.571 -0.897 9.884 1.00 93.00 80 ALA A O 1
ATOM 607 N N . VAL A 1 81 ? -4.862 -2.197 9.194 1.00 91.81 81 VAL A N 1
ATOM 608 C CA . VAL A 1 81 ? -3.786 -1.337 9.707 1.00 91.81 81 VAL A CA 1
ATOM 609 C C . VAL A 1 81 ? -3.843 0.054 9.076 1.00 91.81 81 VAL A C 1
ATOM 611 O O . VAL A 1 81 ? -3.760 1.061 9.776 1.00 91.81 81 VAL A O 1
ATOM 614 N N . ALA A 1 82 ? -4.024 0.151 7.757 1.00 90.81 82 ALA A N 1
ATOM 615 C CA . ALA A 1 82 ? -4.126 1.445 7.083 1.00 90.81 82 ALA A CA 1
ATOM 616 C C . ALA A 1 82 ? -5.336 2.263 7.567 1.00 90.81 82 ALA A C 1
ATOM 618 O O . ALA A 1 82 ? -5.236 3.484 7.716 1.00 90.81 82 ALA A O 1
ATOM 619 N N . ARG A 1 83 ? -6.465 1.600 7.847 1.00 90.44 83 ARG A N 1
ATOM 620 C CA . ARG A 1 83 ? -7.670 2.232 8.395 1.00 90.44 83 ARG A CA 1
ATOM 621 C C . ARG A 1 83 ? -7.439 2.772 9.805 1.00 90.44 83 ARG A C 1
ATOM 623 O O . ARG A 1 83 ? -7.837 3.902 10.075 1.00 90.44 83 ARG A O 1
ATOM 630 N N . GLU A 1 84 ? -6.787 2.007 10.676 1.00 90.62 84 GLU A N 1
ATOM 631 C CA . GLU A 1 84 ? -6.430 2.451 12.032 1.00 90.62 84 GLU A CA 1
ATOM 632 C C . GLU A 1 84 ? -5.478 3.648 12.002 1.00 90.62 84 GLU A C 1
ATOM 634 O O . GLU A 1 84 ? -5.707 4.645 12.683 1.00 90.62 84 GLU A O 1
ATOM 639 N N . LEU A 1 85 ? -4.457 3.601 11.141 1.00 88.12 85 LEU A N 1
ATOM 640 C CA . LEU A 1 85 ? -3.523 4.711 10.951 1.00 88.12 85 LEU A CA 1
ATOM 641 C C . LEU A 1 85 ? -4.224 5.984 10.463 1.00 88.12 85 LEU A C 1
ATOM 643 O O . LEU A 1 85 ? -3.872 7.084 10.890 1.00 88.12 85 LEU A O 1
ATOM 647 N N . LEU A 1 86 ? -5.215 5.850 9.577 1.00 86.00 86 LEU A N 1
ATOM 648 C CA . LEU A 1 86 ? -6.001 6.980 9.090 1.00 86.00 86 LEU A CA 1
ATOM 649 C C . LEU A 1 86 ? -6.913 7.558 10.182 1.00 86.00 86 LEU A C 1
ATOM 651 O O . LEU A 1 86 ? -7.068 8.776 10.254 1.00 86.00 86 LEU A O 1
ATOM 655 N N . ALA A 1 87 ? -7.507 6.705 11.021 1.00 86.94 87 ALA A N 1
ATOM 656 C CA . ALA A 1 87 ? -8.324 7.133 12.153 1.00 86.94 87 ALA A CA 1
ATOM 657 C C . ALA A 1 87 ? -7.485 7.917 13.174 1.00 86.94 87 ALA A C 1
ATOM 659 O O . ALA A 1 87 ? -7.828 9.056 13.486 1.00 86.94 87 ALA A O 1
ATOM 660 N N . ALA A 1 88 ? -6.334 7.372 13.578 1.00 83.81 88 ALA A N 1
ATOM 661 C CA . ALA A 1 88 ? -5.406 8.032 14.497 1.00 83.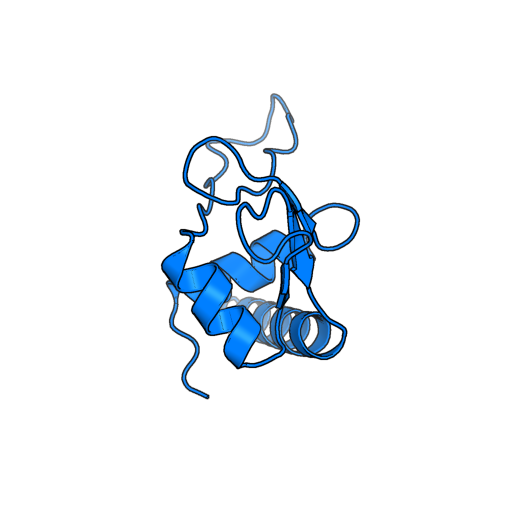81 88 ALA A CA 1
ATOM 662 C C . ALA A 1 88 ? -4.917 9.390 13.959 1.00 83.81 88 ALA A C 1
ATOM 664 O O . ALA A 1 88 ? -4.925 10.390 14.670 1.00 83.81 88 ALA A O 1
ATOM 665 N N . ALA A 1 89 ? -4.581 9.471 12.665 1.00 78.12 89 ALA A N 1
ATOM 666 C CA . ALA A 1 89 ? -4.146 10.723 12.041 1.00 78.12 89 ALA A CA 1
ATOM 667 C C . ALA A 1 89 ? -5.231 11.820 12.005 1.00 78.12 89 ALA A C 1
ATOM 669 O O . ALA A 1 89 ? -4.908 13.001 11.854 1.00 78.12 89 ALA A O 1
ATOM 670 N N . ASN A 1 90 ? -6.511 11.447 12.085 1.00 73.75 90 ASN A N 1
ATOM 671 C CA . ASN A 1 90 ? -7.621 12.396 12.158 1.00 73.75 90 ASN A CA 1
ATOM 672 C C . ASN A 1 90 ? -7.916 12.836 13.597 1.00 73.75 90 ASN A C 1
ATOM 674 O O . ASN A 1 90 ? -8.373 13.961 13.788 1.00 73.75 90 ASN A O 1
ATOM 678 N N . GLU A 1 91 ? -7.652 11.980 14.585 1.00 70.00 91 GLU A N 1
ATOM 679 C CA . GLU A 1 91 ? -7.765 12.322 16.007 1.00 70.00 91 GLU A CA 1
ATOM 680 C C . GLU A 1 91 ? -6.691 13.331 16.426 1.00 70.00 91 GLU A C 1
ATOM 682 O O . GLU A 1 91 ? -7.031 14.330 17.047 1.00 70.00 91 GLU A O 1
ATOM 687 N N . ASP A 1 92 ? -5.445 13.169 15.969 1.00 64.19 92 ASP A N 1
ATOM 688 C CA . ASP A 1 92 ? -4.340 14.109 16.245 1.00 64.19 92 ASP A CA 1
ATOM 689 C C . ASP A 1 92 ? -4.551 15.526 15.662 1.00 64.19 92 ASP A C 1
ATOM 691 O O . ASP A 1 92 ? -3.813 16.457 15.985 1.00 64.19 92 ASP A O 1
ATOM 695 N N . ARG A 1 93 ? -5.522 15.704 14.755 1.00 57.59 93 ARG A N 1
ATOM 696 C CA . ARG A 1 93 ? -5.860 17.004 14.145 1.00 57.59 93 ARG A CA 1
ATOM 697 C C . ARG A 1 93 ? -7.028 17.728 14.821 1.00 57.59 93 ARG A C 1
ATOM 699 O O . ARG A 1 93 ? -7.331 18.847 14.401 1.00 57.59 93 ARG A O 1
ATOM 706 N N . ARG A 1 94 ? -7.713 17.093 15.774 1.00 49.25 94 ARG A N 1
ATOM 707 C CA . ARG A 1 94 ? -8.810 17.691 16.550 1.00 49.25 94 ARG A CA 1
ATOM 708 C C . ARG A 1 94 ? -8.293 18.353 17.818 1.00 49.25 94 ARG A C 1
ATOM 710 O O . ARG A 1 94 ? -8.902 19.384 18.176 1.00 49.25 94 ARG A O 1
#